Protein AF-A0A0M3IN44-F1 (afdb_monomer_lite)

Sequence (148 aa):
MVRDSGITEFPSSIFNTLTSVSFLSLSLINNRIETLNPFTHTKSPVINQHGTILHNIHLTGNPIMCDCRLRWITSWLQYAEGIHPHTYVPLNDSFCVDQPGGGVTLYTTYSKPNHLRCTTTGALASIANYTSSIFIALYLFIILLTLR

InterPro domains:
  IPR032675 Leucine-rich repeat domain superfamily [G3DSA:3.80.10.10] (2-128)

Foldseek 3Di:
DAALPQDQADDLVVLQVPQPAQEDAEEHEQYAHQADDLAPPHAPQASYPNNYGHQAYHYANYQYAPAPRRLSLLVNVVVNPVPDPPPDQGQQRAWHNPDPPGRDTPSNQRPDPPSYPDDPCVVVVVVVVVVVVVVVVVVVVVVVVVVD

pLDDT: mean 86.43, std 13.9, range [48.97, 98.25]

Structure (mmCIF, N/CA/C/O backbone):
data_AF-A0A0M3IN44-F1
#
_entry.id   AF-A0A0M3IN44-F1
#
loop_
_atom_site.group_PDB
_atom_site.id
_atom_site.type_symbol
_atom_site.label_atom_id
_atom_site.label_alt_id
_atom_site.label_comp_id
_atom_site.label_asym_id
_atom_site.label_entity_id
_atom_site.label_seq_id
_atom_site.pdbx_PDB_ins_code
_atom_site.Cartn_x
_atom_site.Cartn_y
_atom_site.Cartn_z
_atom_site.occupancy
_atom_site.B_iso_or_equiv
_atom_site.auth_seq_id
_atom_site.auth_comp_id
_atom_site.auth_asym_id
_atom_site.auth_atom_id
_atom_site.pdbx_PDB_model_num
ATOM 1 N N . MET A 1 1 ? -7.610 -5.120 -11.831 1.00 89.88 1 MET A N 1
ATOM 2 C CA . MET A 1 1 ? -8.618 -4.698 -10.834 1.00 89.88 1 MET A CA 1
ATOM 3 C C . MET A 1 1 ? -9.371 -5.935 -10.385 1.00 89.88 1 MET A C 1
ATOM 5 O O . MET A 1 1 ? -9.760 -6.709 -11.247 1.00 89.88 1 MET A O 1
ATOM 9 N N . VAL A 1 2 ? -9.538 -6.126 -9.077 1.00 93.38 2 VAL A N 1
ATOM 10 C CA . VAL A 1 2 ? -10.348 -7.200 -8.481 1.00 93.38 2 VAL A CA 1
ATOM 11 C C . VAL A 1 2 ? -11.303 -6.550 -7.485 1.00 93.38 2 VAL A C 1
ATOM 13 O O . VAL A 1 2 ? -10.859 -5.786 -6.633 1.00 93.38 2 VAL A O 1
ATOM 16 N N . ARG A 1 3 ? -12.610 -6.788 -7.605 1.00 96.06 3 ARG A N 1
ATOM 17 C CA . ARG A 1 3 ? -13.632 -6.073 -6.832 1.00 96.06 3 ARG A CA 1
ATOM 18 C C . ARG A 1 3 ? -14.844 -6.958 -6.548 1.00 96.06 3 ARG A C 1
ATOM 20 O O . ARG A 1 3 ? -15.171 -7.790 -7.387 1.00 96.06 3 ARG A O 1
ATOM 27 N N . ASP A 1 4 ? -15.495 -6.737 -5.401 1.00 95.75 4 ASP A N 1
ATOM 28 C CA . ASP A 1 4 ? -16.759 -7.378 -4.987 1.00 95.75 4 ASP A CA 1
ATOM 29 C C . ASP A 1 4 ? -16.711 -8.917 -5.060 1.00 95.75 4 ASP A C 1
ATOM 31 O O . ASP A 1 4 ? -17.718 -9.582 -5.289 1.00 95.75 4 ASP A O 1
ATOM 35 N N . SER A 1 5 ? -15.524 -9.499 -4.890 1.00 96.44 5 SER A N 1
ATOM 36 C CA . SER A 1 5 ? -15.287 -10.936 -5.089 1.00 96.44 5 SER A CA 1
ATOM 37 C C . SER A 1 5 ? -15.175 -11.712 -3.779 1.00 96.44 5 SER A C 1
ATOM 39 O O . SER A 1 5 ? -15.129 -12.938 -3.781 1.00 96.44 5 SER A O 1
ATOM 41 N N . GLY A 1 6 ? -15.127 -11.004 -2.646 1.00 96.62 6 GLY A N 1
ATOM 42 C CA . GLY A 1 6 ? -15.036 -11.614 -1.321 1.00 96.62 6 GLY A CA 1
ATOM 43 C C . GLY A 1 6 ? -13.683 -12.255 -1.006 1.00 96.62 6 GLY A C 1
ATOM 44 O O . GLY A 1 6 ? -13.585 -12.944 0.007 1.00 96.62 6 GLY A O 1
ATOM 45 N N . ILE A 1 7 ? -12.650 -12.027 -1.828 1.00 97.19 7 ILE A N 1
ATOM 46 C CA . ILE A 1 7 ? -11.307 -12.566 -1.580 1.00 97.19 7 ILE A CA 1
ATOM 47 C C . ILE A 1 7 ? -10.744 -12.056 -0.250 1.00 97.19 7 ILE A C 1
ATOM 49 O O . ILE A 1 7 ? -10.903 -10.886 0.100 1.00 97.19 7 ILE A O 1
ATOM 53 N N . THR A 1 8 ? -10.080 -12.942 0.482 1.00 97.19 8 THR A N 1
ATOM 54 C CA . THR A 1 8 ? -9.434 -12.644 1.771 1.00 97.19 8 THR A CA 1
ATOM 55 C C . THR A 1 8 ? -7.930 -12.442 1.633 1.00 97.19 8 THR A C 1
ATOM 57 O O . THR A 1 8 ? -7.311 -11.776 2.458 1.00 97.19 8 THR A O 1
ATOM 60 N N . GLU A 1 9 ? -7.341 -12.986 0.571 1.00 95.69 9 GLU A N 1
ATOM 61 C CA . GLU A 1 9 ? -5.924 -12.876 0.257 1.00 95.69 9 GLU A CA 1
ATOM 62 C C . GLU A 1 9 ? -5.722 -12.473 -1.203 1.00 95.69 9 GLU A C 1
ATOM 64 O O . GLU A 1 9 ? -6.524 -12.794 -2.082 1.00 95.69 9 GLU A O 1
ATOM 69 N N . PHE A 1 10 ? -4.623 -11.769 -1.460 1.00 95.06 10 PHE A N 1
ATOM 70 C CA . PHE A 1 10 ? -4.150 -11.501 -2.809 1.00 95.06 10 PHE A CA 1
ATOM 71 C C . PHE A 1 10 ? -2.705 -12.010 -2.920 1.00 95.06 10 PHE A C 1
ATOM 73 O O . PHE A 1 10 ? -1.822 -11.472 -2.243 1.00 95.06 10 PHE A O 1
ATOM 80 N N . PRO A 1 11 ? -2.443 -13.059 -3.720 1.00 92.44 11 PRO A N 1
ATOM 81 C CA . PRO A 1 11 ? -1.153 -13.736 -3.721 1.00 92.44 11 PRO A CA 1
ATOM 82 C C . PRO A 1 11 ? -0.069 -12.841 -4.327 1.00 92.44 11 PRO A C 1
ATOM 84 O O . PRO A 1 11 ? -0.132 -12.484 -5.502 1.00 92.44 11 PRO A O 1
ATOM 87 N N . SER A 1 12 ? 0.970 -12.513 -3.553 1.00 90.75 12 SER A N 1
ATOM 88 C CA . SER A 1 12 ? 2.069 -11.653 -4.023 1.00 90.75 12 SER A CA 1
ATOM 89 C C . SER A 1 12 ? 2.905 -12.289 -5.140 1.00 90.75 12 SER A C 1
ATOM 91 O O . SER A 1 12 ? 3.560 -11.581 -5.903 1.00 90.75 12 SER A O 1
ATOM 93 N N . SER A 1 13 ? 2.840 -13.615 -5.304 1.00 91.81 13 SER A N 1
ATOM 94 C CA . SER A 1 13 ? 3.508 -14.341 -6.389 1.00 91.81 13 SER A CA 1
ATOM 95 C C . SER A 1 13 ? 3.035 -13.923 -7.783 1.00 91.81 13 SER A C 1
ATOM 97 O O . SER A 1 13 ? 3.819 -14.011 -8.728 1.00 91.81 13 SER A O 1
ATOM 99 N N . ILE A 1 14 ? 1.804 -13.411 -7.924 1.00 93.69 14 ILE A N 1
ATOM 100 C CA . ILE A 1 14 ? 1.284 -12.942 -9.216 1.00 93.69 14 ILE A CA 1
ATOM 101 C C . ILE A 1 14 ? 2.107 -11.778 -9.780 1.00 93.69 14 ILE A C 1
ATOM 103 O O . ILE A 1 14 ? 2.187 -11.605 -10.990 1.00 93.69 14 ILE A O 1
ATOM 107 N N . PHE A 1 15 ? 2.785 -11.000 -8.930 1.00 95.38 15 PHE A N 1
ATOM 108 C CA . PHE A 1 15 ? 3.623 -9.898 -9.401 1.00 95.38 15 PHE A CA 1
ATOM 109 C C . PHE A 1 15 ? 4.849 -10.383 -10.177 1.00 95.38 15 PHE A C 1
ATOM 111 O O . PHE A 1 15 ? 5.346 -9.653 -11.032 1.00 95.38 15 PHE A O 1
ATOM 118 N N . ASN A 1 16 ? 5.303 -11.621 -9.964 1.00 94.50 16 ASN A N 1
ATOM 119 C CA . ASN A 1 16 ? 6.441 -12.183 -10.694 1.00 94.50 16 ASN A CA 1
ATOM 120 C C . ASN A 1 16 ? 6.130 -12.440 -12.173 1.00 94.50 16 ASN A C 1
ATOM 122 O O . ASN A 1 16 ? 7.053 -12.531 -12.976 1.00 94.50 16 ASN A O 1
ATOM 126 N N . THR A 1 17 ? 4.853 -12.534 -12.555 1.00 95.69 17 THR A N 1
ATOM 127 C CA . THR A 1 17 ? 4.464 -12.743 -13.957 1.00 95.69 17 THR A CA 1
ATOM 128 C C . THR A 1 17 ? 4.462 -11.445 -14.766 1.00 95.69 17 THR A C 1
ATOM 130 O O . THR A 1 17 ? 4.304 -11.479 -15.984 1.00 95.69 17 THR A O 1
ATOM 133 N N . LEU A 1 18 ? 4.616 -10.288 -14.114 1.00 95.62 18 LEU A N 1
ATOM 134 C CA . LEU A 1 18 ? 4.597 -8.972 -14.751 1.00 95.62 18 LEU A CA 1
ATOM 135 C C . LEU A 1 18 ? 5.978 -8.630 -15.338 1.00 95.62 18 LEU A C 1
ATOM 137 O O . LEU A 1 18 ? 6.690 -7.769 -14.828 1.00 95.62 18 LEU A O 1
ATOM 141 N N . THR A 1 19 ? 6.372 -9.313 -16.412 1.00 96.06 19 THR A N 1
ATOM 142 C CA . THR A 1 19 ? 7.722 -9.210 -17.004 1.00 96.06 19 THR A CA 1
ATOM 143 C C . THR A 1 19 ? 7.962 -7.948 -17.836 1.00 96.06 19 THR A C 1
ATOM 145 O O . THR A 1 19 ? 9.109 -7.593 -18.094 1.00 96.06 19 THR A O 1
ATOM 148 N N . SER A 1 20 ? 6.903 -7.266 -18.277 1.00 96.69 20 SER A N 1
ATOM 149 C CA . SER A 1 20 ? 6.988 -6.091 -19.164 1.00 96.69 20 SER A CA 1
ATOM 150 C C . SER A 1 20 ? 6.148 -4.910 -18.676 1.00 96.69 20 SER A C 1
ATOM 152 O O . SER A 1 20 ? 5.749 -4.055 -19.461 1.00 96.69 20 SER A O 1
ATOM 154 N N . VAL A 1 21 ? 5.854 -4.863 -17.376 1.00 96.88 21 VAL A N 1
ATOM 155 C CA . VAL A 1 21 ? 5.083 -3.778 -16.760 1.00 96.88 21 VAL A CA 1
ATOM 156 C C . VAL A 1 21 ? 6.027 -2.902 -15.950 1.00 96.88 21 VAL A C 1
ATOM 158 O O . VAL A 1 21 ? 6.618 -3.366 -14.981 1.00 96.88 21 VAL A O 1
ATOM 161 N N . SER A 1 22 ? 6.159 -1.627 -16.309 1.00 96.81 22 SER A N 1
ATOM 162 C CA . SER A 1 22 ? 6.996 -0.686 -15.548 1.00 96.81 22 SER A CA 1
ATOM 163 C C . SER A 1 22 ? 6.261 -0.080 -14.352 1.00 96.81 22 SER A C 1
ATOM 165 O O . SER A 1 22 ? 6.858 0.104 -13.299 1.00 96.81 22 SER A O 1
ATOM 167 N N . PHE A 1 23 ? 4.959 0.186 -14.482 1.00 97.00 23 PHE A N 1
ATOM 168 C CA . PHE A 1 23 ? 4.138 0.811 -13.443 1.00 97.00 23 PHE A CA 1
ATOM 169 C C . PHE A 1 23 ? 2.834 0.038 -13.263 1.00 97.00 23 PHE A C 1
ATOM 171 O O . PHE A 1 23 ? 2.134 -0.243 -14.235 1.00 97.00 23 PHE A O 1
ATOM 178 N N . LEU A 1 24 ? 2.499 -0.291 -12.018 1.00 97.06 24 LEU A N 1
ATOM 179 C CA . LEU A 1 24 ? 1.278 -0.998 -11.656 1.00 97.06 24 LEU A CA 1
ATOM 180 C C . LEU A 1 24 ? 0.353 -0.094 -10.840 1.00 97.06 24 LEU A C 1
ATOM 182 O O . LEU A 1 24 ? 0.742 0.439 -9.801 1.00 97.06 24 LEU A O 1
ATOM 186 N N . SER A 1 25 ? -0.906 -0.005 -11.261 1.00 96.88 25 SER A N 1
ATOM 187 C CA . SER A 1 25 ? -2.008 0.476 -10.426 1.00 96.88 25 SER A CA 1
ATOM 188 C C . SER A 1 25 ? -2.877 -0.706 -10.002 1.00 96.88 25 SER A C 1
ATOM 190 O O . SER A 1 25 ? -3.486 -1.375 -10.839 1.00 96.88 25 SER A O 1
ATOM 192 N N . LEU A 1 26 ? -2.928 -0.979 -8.699 1.00 96.88 26 LEU A N 1
ATOM 193 C CA . LEU A 1 26 ? -3.638 -2.117 -8.124 1.00 96.88 26 LEU A CA 1
ATOM 194 C C . LEU A 1 26 ? -4.912 -1.653 -7.413 1.00 96.88 26 LEU A C 1
ATOM 196 O O . LEU A 1 26 ? -4.873 -0.835 -6.506 1.00 96.88 26 LEU A O 1
ATOM 200 N N . SER A 1 27 ? -6.058 -2.208 -7.791 1.00 97.81 27 SER A N 1
ATOM 201 C CA . SER A 1 27 ? -7.330 -1.954 -7.108 1.00 97.81 27 SER A CA 1
ATOM 202 C C . SER A 1 27 ? -7.913 -3.276 -6.632 1.00 97.81 27 SER A C 1
ATOM 204 O O . SER A 1 27 ? -8.122 -4.172 -7.460 1.00 97.81 27 SER A O 1
ATOM 206 N N . LEU A 1 28 ? -8.127 -3.376 -5.317 1.00 97.94 28 LEU A N 1
ATOM 207 C CA . LEU A 1 28 ? -8.668 -4.538 -4.604 1.00 97.94 28 LEU A CA 1
ATOM 208 C C . LEU A 1 28 ? -9.918 -4.166 -3.790 1.00 97.94 28 LEU A C 1
ATOM 210 O O . LEU A 1 28 ? -10.163 -4.723 -2.721 1.00 97.94 28 LEU A O 1
ATOM 214 N N . ILE A 1 29 ? -10.685 -3.186 -4.261 1.00 98.06 29 ILE A N 1
ATOM 215 C CA . ILE A 1 29 ? -11.789 -2.583 -3.506 1.00 98.06 29 ILE A CA 1
ATOM 216 C C . ILE A 1 29 ? -12.939 -3.562 -3.234 1.00 98.06 29 ILE A C 1
ATOM 218 O O . ILE A 1 29 ? -13.214 -4.443 -4.044 1.00 98.06 29 ILE A O 1
ATOM 222 N N . ASN A 1 30 ? -13.645 -3.370 -2.121 1.00 98.25 30 ASN A N 1
ATOM 223 C CA . ASN A 1 30 ? -14.813 -4.157 -1.715 1.00 98.25 30 ASN A CA 1
ATOM 224 C C . ASN A 1 30 ? -14.553 -5.673 -1.679 1.00 98.25 30 ASN A C 1
ATOM 226 O O . ASN A 1 30 ? -15.297 -6.465 -2.259 1.00 98.25 30 ASN A O 1
ATOM 230 N N . ASN A 1 31 ? -13.475 -6.092 -1.026 1.00 98.25 31 ASN A N 1
ATOM 231 C CA . ASN A 1 31 ? -13.225 -7.504 -0.745 1.00 98.25 31 ASN A CA 1
ATOM 232 C C . ASN A 1 31 ? -13.144 -7.721 0.777 1.00 98.25 31 ASN A C 1
ATOM 234 O O . ASN A 1 31 ? -13.685 -6.937 1.554 1.00 98.25 31 ASN A O 1
ATOM 238 N N . ARG A 1 32 ? -12.533 -8.821 1.222 1.00 98.12 32 ARG A N 1
ATOM 239 C CA . ARG A 1 32 ? -12.386 -9.178 2.642 1.00 98.12 32 ARG A CA 1
ATOM 240 C C . ARG A 1 32 ? -10.918 -9.261 3.054 1.00 98.12 32 ARG A C 1
ATOM 242 O O . ARG A 1 32 ? -10.550 -10.083 3.885 1.00 98.12 32 ARG A O 1
ATOM 249 N N . ILE A 1 33 ? -10.074 -8.441 2.437 1.00 97.56 33 ILE A N 1
ATOM 250 C CA . ILE A 1 33 ? -8.636 -8.444 2.697 1.00 97.56 33 ILE A CA 1
ATOM 251 C C . ILE A 1 33 ? -8.373 -7.774 4.043 1.00 97.56 33 ILE A C 1
ATOM 253 O O . ILE A 1 33 ? -8.700 -6.609 4.233 1.00 97.56 33 ILE A O 1
ATOM 257 N N . GLU A 1 34 ? -7.750 -8.496 4.967 1.00 96.38 34 GLU A N 1
ATOM 258 C CA . GLU A 1 34 ? -7.330 -7.928 6.255 1.00 96.38 34 GLU A CA 1
ATOM 259 C C . GLU A 1 34 ? -5.904 -7.382 6.205 1.00 96.38 34 GLU A C 1
ATOM 261 O O . GLU A 1 34 ? -5.560 -6.411 6.873 1.00 96.38 34 GLU A O 1
ATOM 266 N N . THR A 1 35 ? -5.043 -8.008 5.408 1.00 95.50 35 THR A N 1
ATOM 267 C CA . THR A 1 35 ? -3.646 -7.615 5.260 1.00 95.50 35 THR A CA 1
ATOM 268 C C . THR A 1 35 ? -3.153 -7.939 3.857 1.00 95.50 35 THR A C 1
ATOM 270 O O . THR A 1 35 ? -3.633 -8.864 3.205 1.00 95.50 35 THR A O 1
ATOM 273 N N . LEU A 1 36 ? -2.167 -7.184 3.391 1.00 95.50 36 LEU A N 1
ATOM 274 C CA . LEU A 1 36 ? -1.508 -7.392 2.111 1.00 95.50 36 LEU A CA 1
ATOM 275 C C . LEU A 1 36 ? -0.083 -6.878 2.236 1.00 95.50 36 LEU A C 1
ATOM 277 O O . LEU A 1 36 ? 0.110 -5.779 2.736 1.00 95.50 36 LEU A O 1
ATOM 281 N N . ASN A 1 37 ? 0.908 -7.618 1.745 1.00 95.06 37 ASN A N 1
ATOM 282 C CA . ASN A 1 37 ? 2.260 -7.094 1.573 1.00 95.06 37 ASN A CA 1
ATOM 283 C C . ASN A 1 37 ? 2.742 -7.354 0.138 1.00 95.06 37 ASN A C 1
ATOM 285 O O . ASN A 1 37 ? 3.213 -8.460 -0.152 1.00 95.06 37 ASN A O 1
ATOM 289 N N . PRO A 1 38 ? 2.677 -6.346 -0.754 1.00 95.56 38 PRO A N 1
ATOM 290 C CA . PRO A 1 38 ? 3.135 -6.490 -2.135 1.00 95.56 38 PRO A CA 1
ATOM 291 C C . PRO A 1 38 ? 4.643 -6.735 -2.261 1.00 95.56 38 PRO A C 1
ATOM 293 O O . PRO A 1 38 ? 5.106 -7.228 -3.281 1.00 95.56 38 PRO A O 1
ATOM 296 N N . PHE A 1 39 ? 5.405 -6.425 -1.211 1.00 94.75 39 PHE A N 1
ATOM 297 C CA . PHE A 1 39 ? 6.865 -6.434 -1.182 1.00 94.75 39 PHE A CA 1
ATOM 298 C C . PHE A 1 39 ? 7.399 -7.606 -0.353 1.00 94.75 39 PHE A C 1
ATOM 300 O O . PHE A 1 39 ? 8.336 -7.456 0.427 1.00 94.75 39 PHE A O 1
ATOM 307 N N . THR A 1 40 ? 6.777 -8.786 -0.469 1.00 88.69 40 THR A N 1
ATOM 308 C CA . THR A 1 40 ? 7.173 -9.965 0.330 1.00 88.69 40 THR A CA 1
ATOM 309 C C . THR A 1 40 ? 8.642 -10.347 0.093 1.00 88.69 40 THR A C 1
ATOM 311 O O . THR A 1 40 ? 9.342 -10.707 1.034 1.00 88.69 40 THR A O 1
ATOM 314 N N . HIS A 1 41 ? 9.119 -10.222 -1.150 1.00 88.56 41 HIS A N 1
ATOM 315 C CA . HIS A 1 41 ? 10.469 -10.628 -1.571 1.00 88.56 41 HIS A CA 1
ATOM 316 C C . HIS A 1 41 ? 11.285 -9.481 -2.184 1.00 88.56 41 HIS A C 1
ATOM 318 O O . HIS A 1 41 ? 12.349 -9.703 -2.756 1.00 88.56 41 HIS A O 1
ATOM 324 N N . THR A 1 42 ? 10.785 -8.252 -2.094 1.00 94.31 42 THR A N 1
ATOM 325 C CA . THR A 1 42 ? 11.389 -7.068 -2.710 1.00 94.31 42 THR A CA 1
ATOM 326 C C . THR A 1 42 ? 11.353 -5.891 -1.738 1.00 94.31 42 THR A C 1
ATOM 328 O O . THR A 1 42 ? 10.880 -6.005 -0.608 1.00 94.31 42 THR A O 1
ATOM 331 N N . LYS A 1 43 ? 11.889 -4.740 -2.150 1.00 93.12 43 LYS A N 1
ATOM 332 C CA . LYS A 1 43 ? 11.806 -3.495 -1.383 1.00 93.12 43 LYS A CA 1
ATOM 333 C C . LYS A 1 43 ? 10.907 -2.507 -2.118 1.00 93.12 43 LYS A C 1
ATOM 335 O O . LYS A 1 43 ? 11.033 -2.352 -3.330 1.00 93.12 43 LYS A O 1
ATOM 340 N N . SER A 1 44 ? 10.047 -1.819 -1.367 1.00 94.50 44 SER A N 1
ATOM 341 C CA . SER A 1 44 ? 9.257 -0.696 -1.885 1.00 94.50 44 SER A CA 1
ATOM 342 C C . SER A 1 44 ? 10.166 0.322 -2.599 1.00 94.50 44 SER A C 1
ATOM 344 O O . SER A 1 44 ? 11.257 0.589 -2.086 1.00 94.50 44 SER A O 1
ATOM 346 N N . PRO A 1 45 ? 9.763 0.869 -3.764 1.00 96.06 45 PRO A N 1
ATOM 347 C CA . PRO A 1 45 ? 8.457 0.715 -4.427 1.00 96.06 45 PRO A CA 1
ATOM 348 C C . PRO A 1 45 ? 8.398 -0.400 -5.492 1.00 96.06 45 PRO A C 1
ATOM 350 O O . PRO A 1 45 ? 7.391 -0.528 -6.191 1.00 96.06 45 PRO A O 1
ATOM 353 N N . VAL A 1 46 ? 9.451 -1.210 -5.633 1.00 97.19 46 VAL A N 1
ATOM 354 C CA . VAL A 1 46 ? 9.562 -2.255 -6.663 1.00 97.19 46 VAL A CA 1
ATOM 355 C C . VAL A 1 46 ? 8.890 -3.549 -6.184 1.00 97.19 46 VAL A C 1
ATOM 357 O O . VAL A 1 46 ? 9.314 -4.127 -5.187 1.00 97.19 46 VAL A O 1
ATOM 360 N N . ILE A 1 47 ? 7.862 -4.043 -6.880 1.00 96.38 47 ILE A N 1
ATOM 361 C CA . ILE A 1 47 ? 7.061 -5.216 -6.450 1.00 96.38 47 ILE A CA 1
ATOM 362 C C . ILE A 1 47 ? 7.573 -6.565 -6.967 1.00 96.38 47 ILE A C 1
ATOM 364 O O . ILE A 1 47 ? 7.114 -7.607 -6.509 1.00 96.38 47 ILE A O 1
ATOM 368 N N . ASN A 1 48 ? 8.494 -6.573 -7.932 1.00 96.31 48 ASN A N 1
ATOM 369 C CA . ASN A 1 48 ? 9.041 -7.800 -8.510 1.00 96.31 48 ASN A CA 1
ATOM 370 C C . ASN A 1 48 ? 10.488 -7.615 -8.997 1.00 96.31 48 ASN A C 1
ATOM 372 O O . ASN A 1 48 ? 11.019 -6.510 -9.057 1.00 96.31 48 ASN A O 1
ATOM 376 N N . GLN A 1 49 ? 11.126 -8.713 -9.393 1.00 95.56 49 GLN A N 1
ATOM 377 C CA . GLN A 1 49 ? 12.492 -8.721 -9.935 1.00 95.56 49 GLN A CA 1
ATOM 378 C C . GLN A 1 49 ? 12.649 -8.019 -11.299 1.00 95.56 49 GLN A C 1
ATOM 380 O O . GLN A 1 49 ? 13.770 -7.798 -11.746 1.00 95.56 49 GLN A O 1
ATOM 385 N N . HIS A 1 50 ? 11.544 -7.681 -11.967 1.00 96.38 50 HIS A N 1
ATOM 386 C CA . HIS A 1 50 ? 11.532 -7.064 -13.296 1.00 96.38 50 HIS A CA 1
ATOM 387 C C . HIS A 1 50 ? 11.471 -5.531 -13.240 1.00 96.38 50 HIS A C 1
ATOM 389 O O . HIS A 1 50 ? 11.436 -4.879 -14.280 1.00 96.38 50 HIS A O 1
ATOM 395 N N . GLY A 1 51 ? 11.485 -4.945 -12.039 1.00 96.56 51 GLY A N 1
ATOM 396 C CA . GLY A 1 51 ? 11.489 -3.495 -11.865 1.00 96.56 51 GLY A CA 1
ATOM 397 C C . GLY A 1 51 ? 10.105 -2.852 -11.952 1.00 96.56 51 GLY A C 1
ATOM 398 O O . GLY A 1 51 ? 10.022 -1.638 -12.111 1.00 96.56 51 GLY A O 1
ATOM 399 N N . THR A 1 52 ? 9.018 -3.623 -11.834 1.00 97.81 52 THR A N 1
ATOM 400 C CA . THR A 1 52 ? 7.669 -3.046 -11.780 1.00 97.81 52 THR A CA 1
ATOM 401 C C . THR A 1 52 ? 7.508 -2.203 -10.517 1.00 97.81 52 THR A C 1
ATOM 403 O O . THR A 1 52 ? 7.726 -2.686 -9.406 1.00 97.81 52 THR A O 1
ATOM 406 N N . ILE A 1 53 ? 7.086 -0.954 -10.680 1.00 97.50 53 ILE A N 1
ATOM 407 C CA . ILE A 1 53 ? 6.824 -0.004 -9.599 1.00 97.50 53 ILE A CA 1
ATOM 408 C C . ILE A 1 53 ? 5.346 -0.048 -9.215 1.00 97.50 53 ILE A C 1
ATOM 410 O O . ILE A 1 53 ? 4.480 0.099 -10.078 1.00 97.50 53 ILE A O 1
ATOM 414 N N . LEU A 1 54 ? 5.033 -0.188 -7.923 1.00 97.38 54 LEU A N 1
ATOM 415 C CA . LEU A 1 54 ? 3.670 0.043 -7.437 1.00 97.38 54 LEU A CA 1
ATOM 416 C C . LEU A 1 54 ? 3.383 1.544 -7.437 1.00 97.38 54 LEU A C 1
ATOM 418 O O . LEU A 1 54 ? 3.812 2.271 -6.543 1.00 97.38 54 LEU A O 1
ATOM 422 N N . HIS A 1 55 ? 2.648 1.998 -8.443 1.00 96.12 55 HIS A N 1
ATOM 423 C CA . HIS A 1 55 ? 2.348 3.408 -8.640 1.00 96.12 55 HIS A CA 1
ATOM 424 C C . HIS A 1 55 ? 1.124 3.860 -7.840 1.00 96.12 55 HIS A C 1
ATOM 426 O O . HIS A 1 55 ? 1.139 4.921 -7.230 1.00 96.12 55 HIS A O 1
ATOM 432 N N . ASN A 1 56 ? 0.071 3.041 -7.804 1.00 95.44 56 ASN A N 1
ATOM 433 C CA . ASN A 1 56 ? -1.145 3.354 -7.057 1.00 95.44 56 ASN A CA 1
ATOM 434 C C . ASN A 1 56 ? -1.761 2.087 -6.453 1.00 95.44 56 ASN A C 1
ATOM 436 O O . ASN A 1 56 ? -1.681 1.014 -7.060 1.00 95.44 56 ASN A O 1
ATOM 440 N N . ILE A 1 57 ? -2.395 2.214 -5.287 1.00 97.19 57 ILE A N 1
ATOM 441 C CA . ILE A 1 57 ? -3.114 1.121 -4.637 1.00 97.19 57 ILE A CA 1
ATOM 442 C C . ILE A 1 57 ? -4.407 1.595 -3.967 1.00 97.19 57 ILE A C 1
ATOM 444 O O . ILE A 1 57 ? -4.393 2.545 -3.193 1.00 97.19 57 ILE A O 1
ATOM 448 N N . HIS A 1 58 ? -5.521 0.913 -4.253 1.00 97.88 58 HIS A N 1
ATOM 449 C CA . HIS A 1 58 ? -6.834 1.174 -3.651 1.00 97.88 58 HIS A CA 1
ATOM 450 C C . HIS A 1 58 ? -7.328 -0.050 -2.869 1.00 97.88 58 HIS A C 1
ATOM 452 O O . HIS A 1 58 ? -7.432 -1.147 -3.432 1.00 97.88 58 HIS A O 1
ATOM 458 N N . LEU A 1 59 ? -7.660 0.152 -1.590 1.00 97.94 59 LEU A N 1
ATOM 459 C CA . LEU A 1 59 ? -8.081 -0.894 -0.644 1.00 97.94 59 LEU A CA 1
ATOM 460 C C . LEU A 1 59 ? -9.445 -0.605 0.008 1.00 97.94 59 LEU A C 1
ATOM 462 O O . LEU A 1 59 ? -9.856 -1.319 0.921 1.00 97.94 59 LEU A O 1
ATOM 466 N N . THR A 1 60 ? -10.167 0.402 -0.477 1.00 97.38 60 THR A N 1
ATOM 467 C CA . THR A 1 60 ? -11.485 0.841 0.001 1.00 97.38 60 THR A CA 1
ATOM 468 C C . THR A 1 60 ? -12.444 -0.337 0.169 1.00 97.38 60 THR A C 1
ATOM 470 O O . THR A 1 60 ? -12.504 -1.219 -0.687 1.00 97.38 60 THR A O 1
ATOM 473 N N . GLY A 1 61 ? -13.205 -0.364 1.264 1.00 96.38 61 GLY A N 1
ATOM 474 C CA . GLY A 1 61 ? -14.204 -1.411 1.507 1.00 96.38 61 GLY A CA 1
ATOM 475 C C . GLY A 1 61 ? -13.635 -2.781 1.901 1.00 96.38 61 GLY A C 1
ATOM 476 O O . GLY A 1 61 ? -14.338 -3.775 1.759 1.00 96.38 61 GLY A O 1
ATOM 477 N N . ASN A 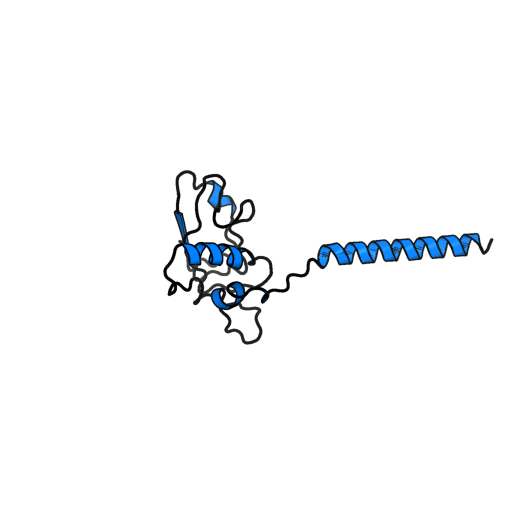1 62 ? -12.388 -2.845 2.377 1.00 9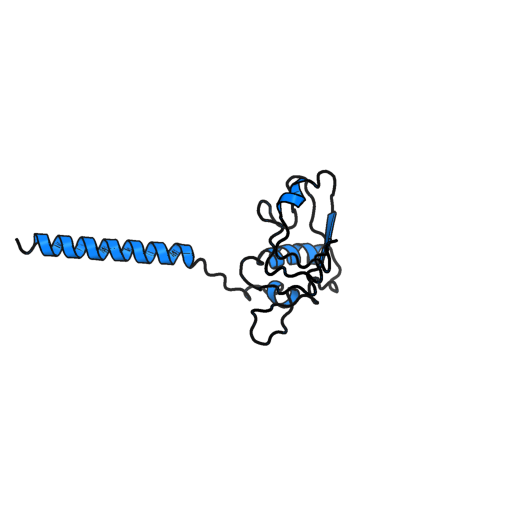7.75 62 ASN A N 1
ATOM 478 C CA . ASN A 1 62 ? -11.792 -4.043 2.977 1.00 97.75 62 ASN A CA 1
ATOM 479 C C . ASN A 1 62 ? -11.631 -3.884 4.505 1.00 97.75 62 ASN A C 1
ATOM 481 O O . ASN A 1 62 ? -11.384 -2.766 4.965 1.00 97.75 62 ASN A O 1
ATOM 485 N N . PRO A 1 63 ? -11.728 -4.969 5.296 1.00 96.38 63 PRO A N 1
ATOM 486 C CA . PRO A 1 63 ? -11.557 -4.948 6.750 1.00 96.38 63 PRO A CA 1
ATOM 487 C C . PRO A 1 63 ? -10.071 -4.925 7.162 1.00 96.38 63 PRO A C 1
ATOM 489 O O . PRO A 1 63 ? -9.564 -5.863 7.768 1.00 96.38 63 PRO A O 1
ATOM 492 N N . ILE A 1 64 ? -9.347 -3.864 6.801 1.00 95.75 64 ILE A N 1
ATOM 493 C CA . ILE A 1 64 ? -7.886 -3.810 6.932 1.00 95.75 64 ILE A CA 1
ATOM 494 C C . ILE A 1 64 ? -7.440 -3.708 8.403 1.00 95.75 64 ILE A C 1
ATOM 496 O O . ILE A 1 64 ? -7.838 -2.791 9.122 1.00 95.75 64 ILE A O 1
ATOM 500 N N . MET A 1 65 ? -6.553 -4.613 8.820 1.00 93.81 65 MET A N 1
ATOM 501 C CA . MET A 1 65 ? -5.897 -4.633 10.131 1.00 93.81 65 MET A CA 1
ATOM 502 C C . MET A 1 65 ? -4.602 -3.813 10.085 1.00 93.81 65 MET A C 1
ATOM 504 O O . MET A 1 65 ? -3.628 -4.202 9.434 1.00 93.81 65 MET A O 1
ATOM 508 N N . CYS A 1 66 ? -4.570 -2.683 10.785 1.00 91.06 66 CYS A N 1
ATOM 509 C CA . CYS A 1 66 ? -3.464 -1.730 10.791 1.00 91.06 66 CYS A CA 1
ATOM 510 C C . CYS A 1 66 ? -2.366 -2.096 11.788 1.00 91.06 66 CYS A C 1
ATOM 512 O O . CYS A 1 66 ? -2.048 -1.360 12.723 1.00 91.06 66 CYS A O 1
ATOM 514 N N . ASP A 1 67 ? -1.727 -3.230 11.515 1.00 89.38 67 ASP A N 1
ATOM 515 C CA . ASP A 1 67 ? -0.599 -3.745 12.275 1.00 89.38 67 ASP A CA 1
ATOM 516 C C . ASP A 1 67 ? 0.728 -3.671 11.493 1.00 89.38 67 ASP A C 1
ATOM 518 O O . ASP A 1 67 ? 0.872 -3.047 10.433 1.00 89.38 67 ASP A O 1
ATOM 522 N N . CYS A 1 68 ? 1.752 -4.304 12.056 1.00 89.12 68 CYS A N 1
ATOM 523 C CA . CYS A 1 68 ? 3.118 -4.298 11.549 1.00 89.12 68 CYS A CA 1
ATOM 524 C C . CYS A 1 68 ? 3.286 -4.925 10.163 1.00 89.12 68 CYS A C 1
ATOM 526 O O . CYS A 1 68 ? 4.270 -4.629 9.478 1.00 89.12 68 CYS A O 1
ATOM 528 N N . ARG A 1 69 ? 2.349 -5.772 9.729 1.00 91.12 69 ARG A N 1
ATOM 529 C CA . ARG A 1 69 ? 2.368 -6.399 8.401 1.00 91.12 69 ARG A CA 1
ATOM 530 C C . ARG A 1 69 ? 2.177 -5.362 7.293 1.00 91.12 69 ARG A C 1
ATOM 532 O O . ARG A 1 69 ? 2.692 -5.551 6.194 1.00 91.12 69 ARG A O 1
ATOM 539 N N . LEU A 1 70 ? 1.535 -4.234 7.600 1.00 93.75 70 LEU A N 1
ATOM 540 C CA . LEU A 1 70 ? 1.302 -3.122 6.677 1.00 93.75 70 LEU A CA 1
ATOM 541 C C . LEU A 1 70 ? 2.348 -2.000 6.771 1.00 93.75 70 LEU A C 1
ATOM 543 O O . LEU A 1 70 ? 2.195 -0.959 6.137 1.00 93.75 70 LEU A O 1
ATOM 547 N N . ARG A 1 71 ? 3.468 -2.202 7.486 1.00 91.75 71 ARG A N 1
ATOM 548 C CA . ARG A 1 71 ? 4.551 -1.197 7.596 1.00 91.75 71 ARG A CA 1
ATOM 549 C C . ARG A 1 71 ? 5.115 -0.724 6.251 1.00 91.75 71 ARG A C 1
ATOM 551 O O . ARG A 1 71 ? 5.758 0.318 6.184 1.00 91.75 71 ARG A O 1
ATOM 558 N N . TRP A 1 72 ? 4.931 -1.515 5.194 1.00 94.06 72 TRP A N 1
ATOM 559 C CA . TRP A 1 72 ? 5.362 -1.160 3.846 1.00 94.06 72 TRP A CA 1
ATOM 560 C C . TRP A 1 72 ? 4.648 0.092 3.323 1.00 94.06 72 TRP A C 1
ATOM 562 O O . TRP A 1 72 ? 5.204 0.772 2.467 1.00 94.06 72 TRP A O 1
ATOM 572 N N . ILE A 1 73 ? 3.458 0.424 3.845 1.00 95.69 73 ILE A N 1
ATOM 573 C CA . ILE A 1 73 ? 2.720 1.628 3.451 1.00 95.69 73 ILE A CA 1
ATOM 574 C C . ILE A 1 73 ? 3.559 2.866 3.765 1.00 95.69 73 ILE A C 1
ATOM 576 O O . ILE A 1 73 ? 3.685 3.727 2.907 1.00 95.69 73 ILE A O 1
ATOM 580 N N . THR A 1 74 ? 4.224 2.933 4.923 1.00 93.62 74 THR A N 1
ATOM 581 C CA . THR A 1 74 ? 5.087 4.074 5.274 1.00 93.62 74 THR A CA 1
ATOM 582 C C . THR A 1 74 ? 6.210 4.287 4.259 1.00 93.62 74 THR A C 1
ATOM 584 O O . THR A 1 74 ? 6.420 5.408 3.806 1.00 93.62 74 THR A O 1
ATOM 587 N N . SER A 1 75 ? 6.929 3.230 3.864 1.00 92.62 75 SER A N 1
ATOM 588 C CA . SER A 1 75 ? 8.015 3.368 2.882 1.00 92.62 75 SER A CA 1
ATOM 589 C C . SER A 1 75 ? 7.502 3.613 1.463 1.00 92.62 75 SER A C 1
ATOM 591 O O . SER A 1 75 ? 8.162 4.289 0.681 1.00 92.62 75 SER A O 1
ATOM 593 N N . TRP A 1 76 ? 6.326 3.091 1.117 1.00 96.00 76 TRP A N 1
ATOM 594 C CA . TRP A 1 76 ? 5.670 3.386 -0.155 1.00 96.00 76 TRP A CA 1
ATOM 595 C C . TRP A 1 76 ? 5.162 4.834 -0.238 1.00 96.00 76 TRP A C 1
ATOM 597 O O . TRP A 1 76 ? 5.362 5.475 -1.266 1.00 96.00 76 TRP A O 1
ATOM 607 N N . LEU A 1 77 ? 4.591 5.381 0.842 1.00 95.12 77 LEU A N 1
ATOM 608 C CA . LEU A 1 77 ? 4.155 6.780 0.915 1.00 95.12 77 LEU A CA 1
ATOM 609 C C . LEU A 1 77 ? 5.322 7.748 0.693 1.00 95.12 77 LEU A C 1
ATOM 611 O O . LEU A 1 77 ? 5.183 8.670 -0.098 1.00 95.12 77 LEU A O 1
ATOM 615 N N . GLN A 1 78 ? 6.491 7.486 1.288 1.00 92.50 78 GLN A N 1
ATOM 616 C CA . GLN A 1 78 ? 7.699 8.300 1.065 1.00 92.50 78 GLN A CA 1
ATOM 617 C C . GLN A 1 78 ? 8.099 8.373 -0.415 1.00 92.50 78 GLN A C 1
ATOM 619 O O . GLN A 1 78 ? 8.535 9.416 -0.894 1.00 92.50 78 GLN A O 1
ATOM 624 N N . TYR A 1 79 ? 7.950 7.267 -1.151 1.00 93.25 79 TYR A N 1
ATOM 625 C CA . TYR A 1 79 ? 8.164 7.266 -2.596 1.00 93.25 79 TYR A CA 1
ATOM 626 C C . TYR A 1 79 ? 7.065 8.048 -3.325 1.00 93.25 79 TYR A C 1
ATOM 628 O O . TYR A 1 79 ? 7.369 8.891 -4.167 1.00 93.25 79 TYR A O 1
ATOM 636 N N . ALA A 1 80 ? 5.800 7.783 -2.993 1.00 92.00 80 ALA A N 1
ATOM 637 C CA . ALA A 1 80 ? 4.643 8.400 -3.631 1.00 92.00 80 ALA A CA 1
ATOM 638 C C . ALA A 1 80 ? 4.635 9.933 -3.476 1.00 92.00 80 ALA A C 1
ATOM 640 O O . ALA A 1 80 ? 4.391 10.646 -4.446 1.00 92.00 80 ALA A O 1
ATOM 641 N N . GLU A 1 81 ? 4.973 10.449 -2.294 1.00 89.75 81 GLU A N 1
ATOM 642 C CA . GLU A 1 81 ? 5.113 11.886 -2.019 1.00 89.75 81 GLU A CA 1
ATOM 643 C C . GLU A 1 81 ? 6.205 12.548 -2.872 1.00 89.75 81 GLU A C 1
ATOM 645 O O . GLU A 1 81 ? 6.092 13.722 -3.213 1.00 89.75 81 GLU A O 1
ATOM 650 N N . GLY A 1 82 ? 7.248 11.802 -3.252 1.00 88.38 82 GLY A N 1
ATOM 651 C CA . GLY A 1 82 ? 8.335 12.307 -4.093 1.00 88.38 82 GLY A CA 1
ATOM 652 C C . GLY A 1 82 ? 7.983 12.434 -5.578 1.00 88.38 82 GLY A C 1
ATOM 653 O O . GLY A 1 82 ? 8.696 13.119 -6.309 1.00 88.38 82 GLY A O 1
ATOM 654 N N . ILE A 1 83 ? 6.913 11.778 -6.038 1.00 90.12 83 ILE A N 1
ATOM 655 C CA . ILE A 1 83 ? 6.524 11.742 -7.460 1.00 90.12 83 ILE A CA 1
ATOM 656 C C . ILE A 1 83 ? 5.160 12.384 -7.743 1.0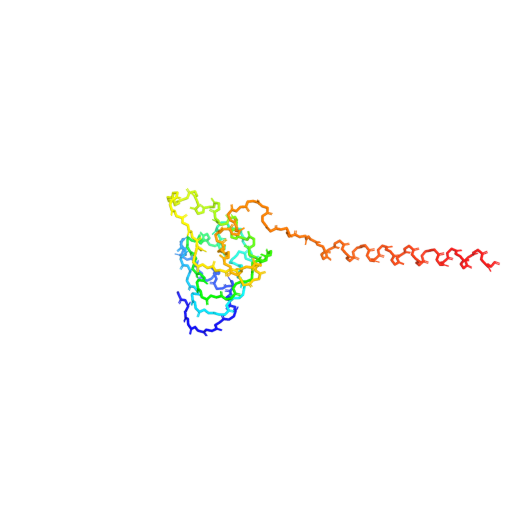0 90.12 83 ILE A C 1
ATOM 658 O O . ILE A 1 83 ? 4.865 12.703 -8.894 1.00 90.12 83 ILE A O 1
ATOM 662 N N . HIS A 1 84 ? 4.323 12.566 -6.721 1.00 89.06 84 HIS A N 1
ATOM 663 C CA . HIS A 1 84 ? 2.984 13.133 -6.847 1.00 89.06 84 HIS A CA 1
ATOM 664 C C . HIS A 1 84 ? 2.899 14.553 -6.258 1.00 89.06 84 HIS A C 1
ATOM 666 O O . HIS A 1 84 ? 3.733 14.940 -5.442 1.00 89.06 84 HIS A O 1
ATOM 672 N N . PRO A 1 85 ? 1.887 15.355 -6.647 1.00 86.19 85 PRO A N 1
ATOM 673 C CA . PRO A 1 85 ? 1.657 16.668 -6.046 1.00 86.19 85 PRO A CA 1
ATOM 674 C C . PRO A 1 85 ? 1.434 16.578 -4.531 1.00 86.19 85 PRO A C 1
ATOM 676 O O . PRO A 1 85 ? 0.871 15.600 -4.051 1.00 86.19 85 PRO A O 1
ATOM 679 N N . HIS A 1 86 ? 1.744 17.643 -3.782 1.00 82.56 86 HIS A N 1
ATOM 680 C CA . HIS A 1 86 ? 1.505 17.708 -2.326 1.00 82.56 86 HIS A CA 1
ATOM 681 C C . HIS A 1 86 ? 0.036 17.514 -1.905 1.00 82.56 86 HIS A C 1
ATOM 683 O O . HIS A 1 86 ? -0.250 17.280 -0.735 1.00 82.56 86 HIS A O 1
ATOM 689 N N . THR A 1 87 ? -0.906 17.623 -2.842 1.00 87.38 87 THR A N 1
ATOM 690 C CA . THR A 1 87 ? -2.333 17.355 -2.625 1.00 87.38 87 THR A CA 1
ATOM 691 C C . THR A 1 87 ? -2.702 15.877 -2.771 1.00 87.38 87 THR A C 1
ATOM 693 O O . THR A 1 87 ? -3.863 15.520 -2.581 1.00 87.38 87 THR A O 1
ATOM 696 N N . TYR A 1 88 ? -1.753 15.013 -3.134 1.00 92.00 88 TYR A N 1
ATOM 697 C CA . TYR A 1 88 ? -1.983 13.586 -3.300 1.00 92.00 88 TYR A CA 1
ATOM 698 C C . TYR A 1 88 ? -1.998 12.875 -1.947 1.00 92.00 88 TYR A C 1
ATOM 700 O O . TYR A 1 88 ? -0.985 12.795 -1.259 1.00 92.00 88 TYR A O 1
ATOM 708 N N . VAL A 1 89 ? -3.163 12.336 -1.584 1.00 93.81 89 VAL A N 1
ATOM 709 C CA . VAL A 1 89 ? -3.410 11.671 -0.297 1.00 93.81 89 VAL A CA 1
ATOM 710 C C . VAL A 1 89 ? -3.909 10.240 -0.560 1.00 93.81 89 VAL A C 1
ATOM 712 O O . VAL A 1 89 ? -5.113 9.977 -0.481 1.00 93.81 89 VAL A O 1
ATOM 715 N N . PRO A 1 90 ? -3.027 9.304 -0.959 1.00 95.56 90 PRO A N 1
ATOM 716 C CA . PRO A 1 90 ? -3.435 7.941 -1.292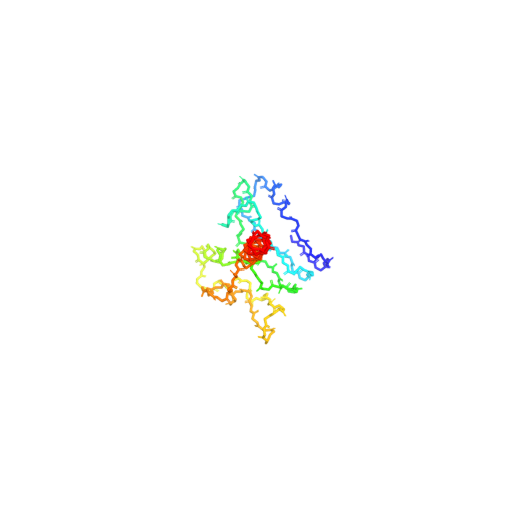 1.00 95.56 90 PRO A CA 1
ATOM 717 C C . PRO A 1 90 ? -3.941 7.201 -0.055 1.00 95.56 90 PRO A C 1
ATOM 719 O O . PRO A 1 90 ? -3.469 7.448 1.048 1.00 95.56 90 PRO A O 1
ATOM 722 N N . LEU A 1 91 ? -4.858 6.245 -0.238 1.00 96.31 91 LEU A N 1
ATOM 723 C CA . LEU A 1 91 ? -5.428 5.425 0.844 1.00 96.31 91 LEU A CA 1
ATOM 724 C C . LEU A 1 91 ? -6.191 6.216 1.926 1.00 96.31 91 LEU A C 1
ATOM 726 O O . LEU A 1 91 ? -6.444 5.693 3.014 1.00 96.31 91 LEU A O 1
ATOM 730 N N . ASN A 1 92 ? -6.582 7.462 1.649 1.00 95.62 92 ASN A N 1
ATOM 731 C CA . ASN A 1 92 ? -7.362 8.283 2.580 1.00 95.62 92 ASN A CA 1
ATOM 732 C C . ASN A 1 92 ? -8.844 7.874 2.685 1.00 95.62 92 ASN A C 1
ATOM 734 O O . ASN A 1 92 ? -9.597 8.440 3.466 1.00 95.62 92 ASN A O 1
ATOM 738 N N . ASP A 1 93 ? -9.269 6.903 1.891 1.00 95.56 93 ASP A N 1
ATOM 739 C CA . ASP A 1 93 ? -10.606 6.310 1.884 1.00 95.56 93 ASP A CA 1
ATOM 740 C C . ASP A 1 93 ? -10.608 4.862 2.408 1.00 95.56 93 ASP A C 1
ATOM 742 O O . ASP A 1 93 ? -11.634 4.184 2.413 1.00 95.56 93 ASP A O 1
ATOM 746 N N . SER A 1 94 ? -9.445 4.368 2.835 1.00 95.69 94 SER A N 1
ATOM 747 C CA . SER A 1 94 ? -9.245 3.012 3.334 1.00 95.69 94 SER A CA 1
ATOM 748 C C . SER A 1 94 ? -9.002 3.073 4.841 1.00 95.69 94 SER A C 1
ATOM 750 O O . SER A 1 94 ? -8.112 3.796 5.286 1.00 95.69 94 SER A O 1
ATOM 752 N N . PHE A 1 95 ? -9.789 2.338 5.627 1.00 94.56 95 PHE A N 1
ATOM 753 C CA . PHE A 1 95 ? -9.873 2.500 7.084 1.00 94.56 95 PHE A CA 1
ATOM 754 C C . PHE A 1 95 ? -9.325 1.291 7.842 1.00 94.56 95 PHE A C 1
ATOM 756 O O . PHE A 1 95 ? -9.427 0.157 7.375 1.00 94.56 95 PHE A O 1
ATOM 763 N N . CYS A 1 96 ? -8.781 1.550 9.029 1.00 92.38 96 CYS A N 1
ATOM 764 C CA . CYS A 1 96 ? -8.345 0.522 9.968 1.00 92.38 96 CYS A CA 1
ATOM 765 C C . CYS A 1 96 ? -9.519 -0.002 10.802 1.00 92.38 96 CYS A C 1
ATOM 767 O O . CYS A 1 96 ? -10.214 0.795 11.436 1.00 92.38 96 CYS A O 1
ATOM 769 N N . VAL A 1 97 ? -9.707 -1.322 10.873 1.00 92.31 97 VAL A N 1
ATOM 770 C CA . VAL A 1 97 ? -10.770 -1.920 11.709 1.00 92.31 97 VAL A CA 1
ATOM 771 C C . VAL A 1 97 ? -10.357 -2.125 13.169 1.00 92.31 97 VAL A C 1
ATOM 773 O O . VAL A 1 97 ? -11.209 -2.230 14.044 1.00 92.31 97 VAL A O 1
ATOM 776 N N . ASP A 1 98 ? -9.055 -2.168 13.445 1.00 85.81 98 ASP A N 1
ATOM 777 C CA . ASP A 1 98 ? -8.452 -2.487 14.744 1.00 85.81 98 ASP A CA 1
ATOM 778 C C . ASP A 1 98 ? -8.060 -1.257 15.575 1.00 85.81 98 ASP A C 1
ATOM 780 O O . ASP A 1 98 ? -7.561 -1.392 16.692 1.00 85.81 98 ASP A O 1
ATOM 784 N N . GLN A 1 99 ? -8.276 -0.048 15.053 1.00 75.81 99 GLN A N 1
ATOM 785 C CA . GLN A 1 99 ? -7.892 1.183 15.739 1.00 75.81 99 GLN A CA 1
ATOM 786 C C . GLN A 1 99 ? -9.036 1.713 16.623 1.00 75.81 99 GLN A C 1
ATOM 788 O O . GLN A 1 99 ? -10.182 1.813 16.167 1.00 75.81 99 GLN A O 1
ATOM 793 N N . PRO A 1 100 ? -8.751 2.093 17.885 1.00 64.50 100 PRO A N 1
ATOM 794 C CA . PRO A 1 100 ? -9.760 2.611 18.802 1.00 64.50 100 PRO A CA 1
ATOM 795 C C . PRO A 1 100 ? -10.408 3.880 18.231 1.00 64.50 100 PRO A C 1
ATOM 797 O O . PRO A 1 100 ? -9.723 4.837 17.877 1.00 64.50 100 PRO A O 1
ATOM 800 N N . GLY A 1 101 ? -11.739 3.876 18.124 1.00 63.06 101 GLY A N 1
ATOM 801 C CA . GLY A 1 101 ? -12.515 4.968 17.523 1.00 63.06 101 GLY A CA 1
ATOM 802 C C . GLY A 1 101 ? -12.882 4.777 16.045 1.00 63.06 101 GLY A C 1
ATOM 803 O O . GLY A 1 101 ? -13.619 5.601 15.515 1.00 63.06 101 GLY A O 1
ATOM 804 N N . GLY A 1 102 ? -12.420 3.704 15.384 1.00 58.69 102 GLY A N 1
ATOM 805 C CA . GLY A 1 102 ? -12.990 3.184 14.128 1.00 58.69 102 GLY A CA 1
ATOM 806 C C . GLY A 1 102 ? -12.931 4.089 12.887 1.00 58.69 102 GLY A C 1
ATOM 807 O O . GLY A 1 102 ? -13.597 3.792 11.901 1.00 58.69 102 GLY A O 1
ATOM 808 N N . GLY A 1 103 ? -12.174 5.192 12.917 1.00 72.50 103 GLY A N 1
ATOM 809 C CA . GLY A 1 103 ? -12.217 6.233 11.876 1.00 72.50 103 GLY A CA 1
ATOM 810 C C . GLY A 1 103 ? -10.865 6.676 11.319 1.00 72.50 103 GLY A C 1
ATOM 811 O O . GLY A 1 103 ? -10.796 7.706 10.653 1.00 72.50 103 GLY A O 1
ATOM 812 N N . VAL A 1 104 ? -9.779 5.952 11.601 1.00 88.50 104 VAL A N 1
ATOM 813 C CA . VAL A 1 104 ? -8.435 6.335 11.139 1.00 88.50 104 VAL A CA 1
ATOM 814 C C . VAL A 1 104 ? -8.159 5.700 9.777 1.00 88.50 104 VAL A C 1
ATOM 816 O O . VAL A 1 104 ? -8.368 4.499 9.586 1.00 88.50 104 VAL A O 1
ATOM 819 N N . THR A 1 105 ? -7.702 6.508 8.820 1.00 94.00 105 THR A N 1
ATOM 820 C CA . THR A 1 105 ? -7.376 6.039 7.468 1.00 94.00 105 THR A CA 1
ATOM 821 C C . THR A 1 105 ? -5.963 5.477 7.428 1.00 94.00 105 THR A C 1
ATOM 823 O O . THR A 1 105 ? -5.090 5.916 8.183 1.00 94.00 105 THR A O 1
ATOM 826 N N . LEU A 1 106 ? -5.695 4.563 6.497 1.00 94.62 106 LEU A N 1
ATOM 827 C CA . LEU A 1 106 ? -4.351 4.040 6.253 1.00 94.62 106 LEU A CA 1
ATOM 828 C C . LEU A 1 106 ? -3.347 5.168 5.997 1.00 94.62 106 LEU A C 1
ATOM 830 O O . LEU A 1 106 ? -2.246 5.134 6.543 1.00 94.62 106 LEU A O 1
ATOM 834 N N . TYR A 1 107 ? -3.736 6.201 5.244 1.00 94.50 107 TYR A N 1
ATOM 835 C CA . TYR A 1 107 ? -2.894 7.380 5.058 1.00 94.50 107 TYR A CA 1
ATOM 836 C C . TYR A 1 107 ? -2.479 7.998 6.397 1.00 94.50 107 TYR A C 1
ATOM 838 O O . TYR A 1 107 ? -1.292 8.138 6.686 1.00 94.50 107 TYR A O 1
ATOM 846 N N . THR A 1 108 ? -3.445 8.343 7.250 1.00 92.12 108 THR A N 1
ATOM 847 C CA . THR A 1 108 ? -3.164 9.014 8.531 1.00 92.12 108 THR A CA 1
ATOM 848 C C . THR A 1 108 ? -2.368 8.141 9.504 1.00 92.12 108 THR A C 1
ATOM 850 O O . THR A 1 108 ? -1.506 8.661 10.213 1.00 92.12 108 THR A O 1
ATOM 853 N N . THR A 1 109 ? -2.596 6.825 9.492 1.00 91.88 109 THR A N 1
ATOM 854 C CA . THR A 1 109 ? -1.864 5.850 10.311 1.00 91.88 109 THR A CA 1
ATOM 855 C C . THR A 1 109 ? -0.400 5.725 9.894 1.00 91.88 109 THR A C 1
ATOM 857 O O . THR A 1 109 ? 0.479 5.688 10.754 1.00 91.88 109 THR A O 1
ATOM 860 N N . TYR A 1 110 ? -0.118 5.658 8.589 1.00 92.38 110 TYR A N 1
ATOM 861 C CA . TYR A 1 110 ? 1.214 5.306 8.080 1.00 92.38 110 TYR A CA 1
ATOM 862 C C . TYR A 1 110 ? 2.047 6.495 7.579 1.00 92.38 110 TYR A C 1
ATOM 864 O O . TYR A 1 110 ? 3.247 6.318 7.359 1.00 92.38 110 TYR A O 1
ATOM 872 N N . SER A 1 111 ? 1.457 7.689 7.442 1.00 91.75 111 SER A N 1
ATOM 873 C CA . SER A 1 111 ? 2.165 8.937 7.091 1.00 91.75 111 SER A CA 1
ATOM 874 C C . SER A 1 111 ? 2.980 9.521 8.249 1.00 91.75 111 SER A C 1
ATOM 876 O O . SER A 1 111 ? 3.962 10.225 8.024 1.00 91.75 111 SER A O 1
ATOM 878 N N . LYS A 1 112 ? 2.614 9.231 9.505 1.00 82.19 112 LYS A N 1
ATOM 879 C CA . LYS A 1 112 ? 3.328 9.755 10.676 1.00 82.19 112 LYS A CA 1
ATOM 880 C C . LYS A 1 112 ? 4.404 8.779 11.161 1.00 82.19 112 LYS A C 1
ATOM 882 O O . LYS A 1 112 ? 4.085 7.629 11.478 1.00 82.19 112 LYS A O 1
ATOM 887 N N . PRO A 1 113 ? 5.665 9.221 11.320 1.00 62.06 113 PRO A N 1
ATOM 888 C CA . PRO A 1 113 ? 6.685 8.396 11.950 1.00 62.06 113 PRO A CA 1
ATOM 889 C C . PRO A 1 113 ? 6.275 8.096 13.403 1.00 62.06 113 PRO A C 1
ATOM 891 O O . PRO A 1 113 ? 5.909 9.001 14.150 1.00 62.06 113 PRO A O 1
ATOM 894 N N . ASN A 1 114 ? 6.358 6.821 13.802 1.00 62.09 114 ASN A N 1
ATOM 895 C CA . ASN A 1 114 ? 6.134 6.289 15.161 1.00 62.09 114 ASN A CA 1
ATOM 896 C C . ASN A 1 114 ? 4.694 5.962 15.604 1.00 62.09 114 ASN A C 1
ATOM 898 O O . ASN A 1 114 ? 4.519 5.614 16.773 1.00 62.09 114 ASN A O 1
ATOM 902 N N . HIS A 1 115 ? 3.678 6.000 14.733 1.00 65.62 115 HIS A N 1
ATOM 903 C CA . HIS A 1 115 ? 2.323 5.592 15.151 1.00 65.62 115 HIS A CA 1
ATOM 904 C C . HIS A 1 115 ? 2.217 4.081 15.440 1.00 65.62 115 HIS A C 1
ATOM 906 O O . HIS A 1 115 ? 1.536 3.671 16.376 1.00 65.62 115 HIS A O 1
ATOM 912 N N . LEU A 1 116 ? 2.946 3.240 14.695 1.00 70.12 116 LEU A N 1
ATOM 913 C CA . LEU A 1 116 ? 3.011 1.800 14.952 1.00 70.12 116 LEU A CA 1
ATOM 914 C C . LEU A 1 116 ? 4.269 1.424 15.744 1.00 70.12 116 LEU A C 1
ATOM 916 O O . LEU A 1 116 ? 5.377 1.383 15.206 1.00 70.12 116 LEU A O 1
ATOM 920 N N . ARG A 1 117 ? 4.095 1.073 17.022 1.00 68.31 117 ARG A N 1
ATOM 921 C CA . ARG A 1 117 ? 5.144 0.433 17.830 1.00 68.31 117 ARG A CA 1
ATOM 922 C C . ARG A 1 117 ? 5.148 -1.071 17.588 1.00 68.31 117 ARG A C 1
ATOM 924 O O . ARG A 1 117 ? 4.556 -1.843 18.333 1.00 68.31 117 ARG A O 1
ATOM 931 N N . CYS A 1 118 ? 5.850 -1.482 16.544 1.00 71.19 118 CYS A N 1
ATOM 932 C CA . CYS A 1 118 ? 6.090 -2.888 16.253 1.00 71.19 118 CYS A CA 1
ATOM 933 C C . CYS A 1 118 ? 7.209 -3.431 17.138 1.00 71.19 118 CYS A C 1
ATOM 935 O O . CYS A 1 118 ? 8.386 -3.310 16.802 1.00 71.19 118 CYS A O 1
ATOM 937 N N . THR A 1 119 ? 6.863 -4.012 18.283 1.00 59.16 119 THR A N 1
ATOM 938 C CA . THR A 1 119 ? 7.846 -4.693 19.127 1.00 59.16 119 THR A CA 1
ATOM 939 C C . THR A 1 119 ? 8.198 -6.048 18.516 1.00 59.16 119 THR A C 1
ATOM 941 O O . THR A 1 119 ? 7.326 -6.863 18.227 1.00 59.16 119 THR A O 1
ATOM 944 N N . THR A 1 120 ? 9.488 -6.344 18.364 1.00 54.66 120 THR A N 1
ATOM 945 C CA . THR A 1 120 ? 10.006 -7.678 17.997 1.00 54.66 120 THR A CA 1
ATOM 946 C C . THR A 1 120 ? 9.931 -8.662 19.175 1.00 54.66 120 THR A C 1
ATOM 948 O O . THR A 1 120 ? 10.809 -9.502 19.377 1.00 54.66 120 THR A O 1
ATOM 951 N N . THR A 1 121 ? 8.886 -8.564 19.998 1.00 51.19 121 THR A N 1
ATOM 952 C CA . THR A 1 121 ? 8.772 -9.279 21.275 1.00 51.19 121 THR A CA 1
ATOM 953 C C . THR A 1 121 ? 8.698 -10.797 21.117 1.00 51.19 121 THR A C 1
ATOM 955 O O . THR A 1 121 ? 9.022 -11.501 22.065 1.00 51.19 121 THR A O 1
ATOM 958 N N . GLY A 1 122 ? 8.389 -11.327 19.929 1.00 49.53 122 GLY A N 1
ATOM 959 C CA . GLY A 1 122 ? 8.402 -12.774 19.677 1.00 49.53 122 GLY A CA 1
ATOM 960 C C . GLY A 1 122 ? 9.791 -13.426 19.756 1.00 49.53 122 GLY A C 1
ATOM 961 O O . GLY A 1 122 ? 9.909 -14.561 20.216 1.00 49.53 122 GLY A O 1
ATOM 962 N N . ALA A 1 123 ? 10.855 -12.713 19.369 1.00 48.97 123 ALA A N 1
ATOM 963 C CA . ALA A 1 123 ? 12.213 -13.262 19.406 1.00 48.97 123 ALA A CA 1
ATOM 964 C C . ALA A 1 123 ? 12.832 -13.157 20.809 1.00 48.97 123 ALA A C 1
ATOM 966 O O . ALA A 1 123 ? 13.404 -14.122 21.304 1.00 48.97 123 ALA A O 1
ATOM 967 N N . LEU A 1 124 ? 12.669 -12.016 21.488 1.00 52.06 124 LEU A N 1
ATOM 968 C CA . LEU A 1 124 ? 13.265 -11.788 22.812 1.00 52.06 124 LEU A CA 1
ATOM 969 C C . LEU A 1 124 ? 12.534 -12.527 23.945 1.00 52.06 124 LEU A C 1
ATOM 971 O O . LEU A 1 124 ? 13.191 -12.971 24.884 1.00 52.06 124 LEU A O 1
ATOM 975 N N . ALA A 1 125 ? 11.211 -12.722 23.854 1.00 51.72 125 ALA A N 1
ATOM 976 C CA . ALA A 1 125 ? 10.459 -13.471 24.867 1.00 51.72 125 ALA A CA 1
ATOM 977 C C . ALA A 1 125 ? 10.851 -14.961 24.909 1.00 51.72 125 ALA A C 1
ATOM 979 O O . ALA A 1 125 ? 10.967 -15.538 25.988 1.00 51.72 125 ALA A O 1
ATOM 980 N N . SER A 1 126 ? 11.130 -15.573 23.750 1.00 52.59 126 SER A N 1
ATOM 981 C CA . SER A 1 126 ? 11.600 -16.966 23.685 1.00 52.59 126 SER A CA 1
ATOM 982 C C . SER A 1 126 ? 12.998 -17.134 24.285 1.00 52.59 126 SER A C 1
ATOM 984 O O . SER A 1 126 ? 13.244 -18.100 25.004 1.00 52.59 126 SER A O 1
ATOM 986 N N . ILE A 1 127 ? 13.903 -16.174 24.050 1.00 56.88 127 ILE A N 1
ATOM 987 C CA . ILE A 1 127 ? 15.264 -16.213 24.608 1.00 56.88 127 ILE A CA 1
ATOM 988 C C . ILE A 1 127 ? 15.220 -15.999 26.128 1.00 56.88 127 ILE A C 1
ATOM 990 O O . ILE A 1 127 ? 15.907 -16.712 26.851 1.00 56.88 127 ILE A O 1
ATOM 994 N N . ALA A 1 128 ? 14.383 -15.079 26.624 1.00 56.34 128 ALA A N 1
ATOM 995 C CA . ALA A 1 128 ? 14.225 -14.825 28.058 1.00 56.34 128 ALA A CA 1
ATOM 996 C C . ALA A 1 128 ? 13.675 -16.043 28.823 1.00 56.34 128 ALA A C 1
ATOM 998 O O . ALA A 1 128 ? 14.153 -16.356 29.912 1.00 56.34 128 ALA A O 1
ATOM 999 N N . ASN A 1 129 ? 12.718 -16.770 28.240 1.00 58.44 129 ASN A N 1
ATOM 1000 C CA . ASN A 1 129 ? 12.198 -18.000 28.838 1.00 58.44 129 ASN A CA 1
ATOM 1001 C C . ASN A 1 129 ? 13.256 -19.115 28.846 1.00 58.44 129 ASN A C 1
ATOM 1003 O O 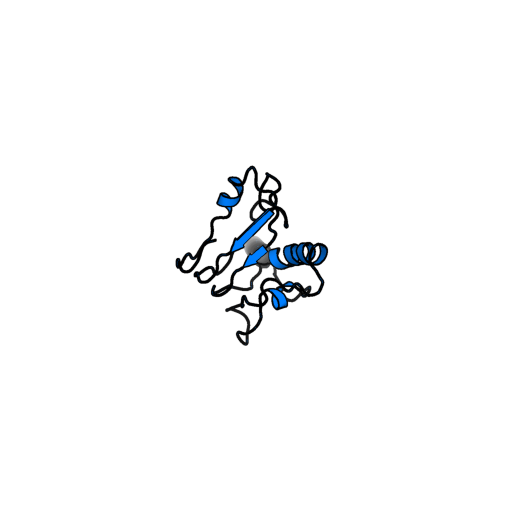. ASN A 1 129 ? 13.424 -19.793 29.857 1.00 58.44 129 ASN A O 1
ATOM 1007 N N . TYR A 1 130 ? 14.015 -19.267 27.754 1.00 55.66 130 TYR A N 1
ATOM 1008 C CA . TYR A 1 130 ? 15.059 -20.289 27.638 1.00 55.66 130 TYR A CA 1
ATOM 1009 C C . TYR A 1 130 ? 16.227 -2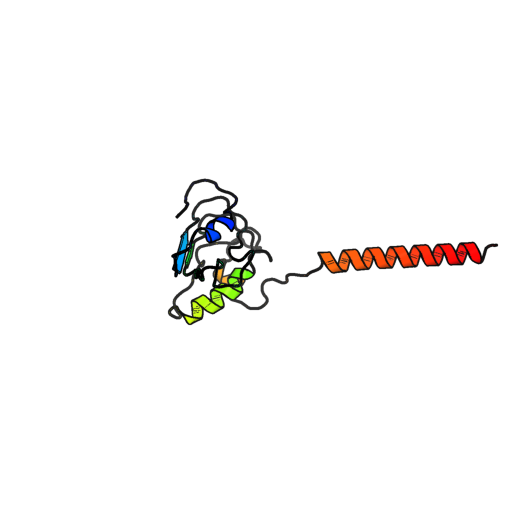0.050 28.606 1.00 55.66 130 TYR A C 1
ATOM 1011 O O . TYR A 1 130 ? 16.676 -20.979 29.279 1.00 55.66 130 TYR A O 1
ATOM 1019 N N . THR A 1 131 ? 16.696 -18.803 28.736 1.00 63.25 131 THR A N 1
ATOM 1020 C CA . THR A 1 131 ? 17.750 -18.466 29.703 1.00 63.25 131 THR A CA 1
ATOM 1021 C C . THR A 1 131 ? 17.271 -18.672 31.137 1.00 63.25 131 THR A C 1
ATOM 1023 O O . THR A 1 131 ? 18.006 -19.251 31.934 1.00 63.25 131 THR A O 1
ATOM 1026 N N . SER A 1 132 ? 16.029 -18.291 31.457 1.00 72.25 132 SER A N 1
ATOM 1027 C CA . SER A 1 132 ? 15.445 -18.502 32.787 1.00 72.25 132 SER A CA 1
ATOM 1028 C C . SER A 1 132 ? 15.359 -19.992 33.157 1.00 72.25 132 SER A C 1
ATOM 1030 O O . SER A 1 132 ? 15.762 -20.377 34.255 1.00 72.25 132 SER A O 1
ATOM 1032 N N . SER A 1 133 ? 14.948 -20.862 32.223 1.00 70.81 133 SER A N 1
ATOM 1033 C CA . SER A 1 133 ? 14.931 -22.318 32.436 1.00 70.81 133 SER A CA 1
ATOM 1034 C C . SER A 1 133 ? 16.323 -22.911 32.695 1.00 70.81 133 SER A C 1
ATOM 1036 O O . SER A 1 133 ? 16.463 -23.778 33.558 1.00 70.81 133 SER A O 1
ATOM 1038 N N . ILE A 1 134 ? 17.364 -22.431 32.004 1.00 74.50 134 ILE A N 1
ATOM 1039 C CA . ILE A 1 134 ? 18.750 -22.887 32.214 1.00 74.50 134 ILE A CA 1
ATOM 1040 C C . ILE A 1 134 ? 19.268 -22.486 33.601 1.00 74.50 134 ILE A C 1
ATOM 1042 O O . ILE A 1 134 ? 19.877 -23.310 34.283 1.00 74.50 134 ILE A O 1
ATOM 1046 N N . PHE A 1 135 ? 19.012 -21.250 34.045 1.00 73.06 135 PHE A N 1
ATOM 1047 C CA . PHE A 1 135 ? 19.433 -20.794 35.375 1.00 73.06 135 PHE A CA 1
ATOM 1048 C C . PHE A 1 135 ? 18.792 -21.619 36.496 1.00 73.06 135 PHE A C 1
ATOM 1050 O O . PHE A 1 135 ? 19.481 -21.996 37.444 1.00 73.06 135 PHE A O 1
ATOM 1057 N N . ILE A 1 136 ? 17.504 -21.954 36.369 1.00 78.56 136 ILE A N 1
ATOM 1058 C CA . ILE A 1 136 ? 16.796 -22.802 37.339 1.00 78.56 136 ILE A CA 1
ATOM 1059 C C . ILE A 1 136 ? 17.396 -24.216 37.364 1.00 78.56 136 ILE A C 1
ATOM 1061 O O . ILE A 1 136 ? 17.644 -24.758 38.440 1.00 78.56 136 ILE A O 1
ATOM 1065 N N . ALA A 1 137 ? 17.681 -24.803 36.197 1.00 77.00 137 ALA A N 1
ATOM 1066 C CA . ALA A 1 137 ? 18.273 -26.137 36.104 1.00 77.00 137 ALA A CA 1
ATOM 1067 C C . ALA A 1 137 ? 19.687 -26.200 36.711 1.00 77.00 137 ALA A C 1
ATOM 1069 O O . ALA A 1 137 ? 19.994 -27.127 37.461 1.00 77.00 137 ALA A O 1
ATOM 1070 N N . LEU A 1 138 ? 20.531 -25.196 36.442 1.00 79.75 138 LEU A N 1
ATOM 1071 C CA . LEU A 1 138 ? 21.869 -25.086 37.033 1.00 79.75 138 LEU A CA 1
ATOM 1072 C C . LEU A 1 138 ? 21.805 -24.913 38.553 1.00 79.75 138 LEU A C 1
ATOM 1074 O O . LEU A 1 138 ? 22.554 -25.565 39.275 1.00 79.75 138 LEU A O 1
ATOM 1078 N N . TYR A 1 139 ? 20.892 -24.077 39.046 1.00 81.94 139 TYR A N 1
ATOM 1079 C CA . TYR A 1 139 ? 20.715 -23.857 40.479 1.00 81.94 139 TYR A CA 1
ATOM 1080 C C . TYR A 1 139 ? 20.281 -25.135 41.213 1.00 81.94 139 TYR A C 1
ATOM 1082 O O . TYR A 1 139 ? 20.872 -25.495 42.230 1.00 81.94 139 TYR A O 1
ATOM 1090 N N . LEU A 1 140 ? 19.311 -25.875 40.662 1.00 80.00 140 LEU A N 1
ATOM 1091 C CA . LEU A 1 140 ? 18.876 -27.165 41.212 1.00 80.00 140 LEU A CA 1
ATOM 1092 C C . LEU A 1 140 ? 20.000 -28.211 41.197 1.00 80.00 140 LEU A C 1
ATOM 1094 O O . LEU A 1 140 ? 20.157 -28.954 42.164 1.00 80.00 140 LEU A O 1
ATOM 1098 N N . PHE A 1 141 ? 20.809 -28.249 40.136 1.00 79.12 141 PHE A N 1
ATOM 1099 C CA . PHE A 1 141 ? 21.950 -29.158 40.037 1.00 79.12 141 PHE A CA 1
ATOM 1100 C C . PHE A 1 141 ? 23.029 -28.857 41.088 1.00 79.12 141 PHE A C 1
ATOM 1102 O O . PHE A 1 141 ? 23.536 -29.776 41.727 1.00 79.12 141 PHE A O 1
ATOM 1109 N N . ILE A 1 142 ? 23.337 -27.577 41.324 1.00 80.25 142 ILE A N 1
ATOM 1110 C CA . ILE A 1 142 ? 24.285 -27.157 42.367 1.00 80.25 142 ILE A CA 1
ATOM 1111 C C . ILE A 1 142 ? 23.764 -27.540 43.756 1.00 80.25 142 ILE A C 1
ATOM 1113 O O . ILE A 1 142 ? 24.514 -28.119 44.538 1.00 80.25 142 ILE A O 1
ATOM 1117 N N . ILE A 1 143 ? 22.481 -27.296 44.051 1.00 77.56 143 ILE A N 1
ATOM 1118 C CA . ILE A 1 143 ? 21.873 -27.693 45.331 1.00 77.56 143 ILE A CA 1
ATOM 1119 C C . ILE A 1 143 ? 21.998 -29.206 45.557 1.00 77.56 143 ILE A C 1
ATOM 1121 O O . ILE A 1 143 ? 22.412 -29.634 46.635 1.00 77.56 143 ILE A O 1
ATOM 1125 N N . LEU A 1 144 ? 21.694 -30.015 44.539 1.00 73.94 144 LEU A N 1
ATOM 1126 C CA . LEU A 1 144 ? 21.798 -31.476 44.612 1.00 73.94 144 LEU A CA 1
ATOM 1127 C C . LEU A 1 144 ? 23.238 -31.963 44.835 1.00 73.94 144 LEU A C 1
ATOM 1129 O O . LEU A 1 144 ? 23.434 -32.965 45.517 1.00 73.94 144 LEU A O 1
ATOM 1133 N N . LEU A 1 145 ? 24.238 -31.257 44.297 1.00 71.44 145 LEU A N 1
ATOM 1134 C CA . LEU A 1 145 ? 25.655 -31.548 44.538 1.00 71.44 145 LEU A CA 1
ATOM 1135 C C . LEU A 1 145 ? 26.120 -31.150 45.944 1.00 71.44 145 LEU A C 1
ATOM 1137 O O . LEU A 1 145 ? 27.037 -31.772 46.464 1.00 71.44 145 LEU A O 1
ATOM 1141 N N . THR A 1 146 ? 25.507 -30.133 46.556 1.00 72.00 146 THR A N 1
ATOM 1142 C CA . THR A 1 146 ? 25.848 -29.674 47.917 1.00 72.00 146 THR A CA 1
ATOM 1143 C C . THR A 1 146 ? 25.125 -30.427 49.037 1.00 72.00 146 THR A C 1
ATOM 1145 O O . THR A 1 146 ? 25.509 -30.304 50.195 1.00 72.00 146 THR A O 1
ATOM 1148 N N . LEU A 1 147 ? 24.074 -31.188 48.711 1.00 68.19 147 LEU A N 1
ATOM 1149 C CA . LEU A 1 147 ? 23.294 -32.006 49.654 1.00 68.19 147 LEU A CA 1
ATOM 1150 C C . LEU A 1 147 ? 23.758 -33.474 49.711 1.00 68.19 147 LEU A C 1
ATOM 1152 O O . LEU A 1 147 ? 23.052 -34.322 50.259 1.00 68.19 147 LEU A O 1
ATOM 1156 N N . ARG A 1 148 ? 24.926 -33.779 49.141 1.00 55.91 148 ARG A N 1
ATOM 1157 C CA . ARG A 1 148 ? 25.561 -35.098 49.146 1.00 55.91 148 ARG A CA 1
ATOM 1158 C C . ARG A 1 148 ? 26.934 -35.011 49.794 1.00 55.91 148 ARG A C 1
ATOM 1160 O O . ARG A 1 148 ? 27.287 -35.986 50.489 1.00 55.91 148 ARG A O 1
#

Organism: Ascaris lumbricoides (NCBI:txid6252)

Secondary structure (DSSP, 8-state):
---SS--S---GGGGGG-TT-SEEEEE--SS--S---TTSSS-TTB-STT--EEEEEE-TTS-B--SGGGTHHHHHHHHHHHHS-TT--TTTT-BBSSSTTS--BHHHHHHSTTS-----HHHHHHHHHHHHHHHHHHHHHHHHHHT-

Radius of gyration: 22.02 Å; chains: 1; bounding box: 43×53×69 Å